Protein AF-A0A356EAH7-F1 (afdb_monomer_lite)

Secondary structure (DSSP, 8-state):
-HHHHHHHHHHHH--STTHHHHHHHHHHHHHHHHHHHHHHHHHHHHHHHHHHHHHHHHHHHHHTT---SSHHHHHS--

Structure (mmCIF, N/CA/C/O backbone):
data_AF-A0A356EAH7-F1
#
_entry.id   AF-A0A356EAH7-F1
#
loop_
_atom_site.group_PDB
_atom_site.id
_atom_site.type_symbol
_atom_site.label_atom_id
_atom_site.label_alt_id
_atom_site.label_comp_id
_atom_site.label_asym_id
_atom_site.label_entity_id
_atom_site.label_seq_id
_atom_site.pdbx_PDB_ins_code
_atom_site.Cartn_x
_atom_site.Cartn_y
_atom_site.Cartn_z
_atom_site.occupancy
_atom_site.B_iso_or_equiv
_atom_site.auth_seq_id
_atom_site.auth_comp_id
_atom_site.auth_asym_id
_atom_site.auth_atom_id
_atom_site.pdbx_PDB_model_num
ATOM 1 N N . THR A 1 1 ? 9.778 3.038 -0.805 1.00 74.69 1 THR A N 1
ATOM 2 C CA . THR A 1 1 ? 9.429 2.908 -2.239 1.00 74.69 1 THR A CA 1
ATOM 3 C C . THR A 1 1 ? 10.336 3.714 -3.158 1.00 74.69 1 THR A C 1
ATOM 5 O O . THR A 1 1 ? 10.889 3.133 -4.081 1.00 74.69 1 THR A O 1
ATOM 8 N N . ILE A 1 2 ? 10.561 5.011 -2.899 1.00 79.31 2 ILE A N 1
ATOM 9 C CA . ILE A 1 2 ? 11.290 5.923 -3.810 1.00 79.31 2 ILE A CA 1
ATOM 10 C C . ILE A 1 2 ? 12.701 5.418 -4.183 1.00 79.31 2 ILE A C 1
ATOM 12 O O . ILE A 1 2 ? 13.028 5.369 -5.362 1.00 79.31 2 ILE A O 1
ATOM 16 N N . ALA A 1 3 ? 13.504 4.952 -3.218 1.00 81.25 3 ALA A N 1
ATOM 17 C CA . ALA A 1 3 ? 14.849 4.421 -3.486 1.00 81.25 3 ALA A CA 1
ATOM 18 C C . ALA A 1 3 ? 14.855 3.146 -4.361 1.00 81.25 3 ALA A C 1
ATOM 20 O O . ALA A 1 3 ? 15.749 2.955 -5.180 1.00 81.25 3 ALA A O 1
ATOM 21 N N . MET A 1 4 ? 13.834 2.294 -4.226 1.00 81.81 4 MET A N 1
ATOM 22 C CA . MET A 1 4 ? 13.699 1.048 -4.993 1.00 81.81 4 MET A CA 1
ATOM 23 C C . MET A 1 4 ? 13.289 1.331 -6.446 1.00 81.81 4 MET A C 1
ATOM 25 O O . MET A 1 4 ? 13.842 0.746 -7.371 1.00 81.81 4 MET A O 1
ATOM 29 N N . VAL A 1 5 ? 12.378 2.293 -6.647 1.00 75.44 5 VAL A N 1
ATOM 30 C CA . VAL A 1 5 ? 11.981 2.777 -7.981 1.00 75.44 5 VAL A CA 1
ATOM 31 C C . VAL A 1 5 ? 13.148 3.493 -8.671 1.00 75.44 5 VAL A C 1
ATOM 33 O O . VAL A 1 5 ? 13.403 3.249 -9.847 1.00 75.44 5 VAL A O 1
ATOM 36 N N . ALA A 1 6 ? 13.916 4.305 -7.936 1.00 78.56 6 ALA A N 1
ATOM 37 C CA . ALA A 1 6 ? 15.098 4.989 -8.462 1.00 78.56 6 ALA A CA 1
ATOM 38 C C . ALA A 1 6 ? 16.195 4.011 -8.930 1.00 78.56 6 ALA A C 1
ATOM 40 O O . ALA A 1 6 ? 16.800 4.231 -9.976 1.00 78.56 6 ALA A O 1
ATOM 41 N N . GLY A 1 7 ? 16.412 2.902 -8.214 1.00 75.19 7 GLY A N 1
ATOM 42 C CA . GLY A 1 7 ? 17.367 1.860 -8.615 1.00 75.19 7 GLY A CA 1
ATOM 43 C C . GLY A 1 7 ? 16.939 1.046 -9.845 1.00 75.19 7 GLY A C 1
ATOM 44 O O . GLY A 1 7 ? 17.790 0.535 -10.569 1.00 75.19 7 GLY A O 1
ATOM 45 N N . MET A 1 8 ? 15.633 0.950 -10.117 1.00 75.12 8 MET A N 1
ATOM 46 C CA . MET A 1 8 ? 15.086 0.255 -11.294 1.00 75.12 8 MET A CA 1
ATOM 47 C C . MET A 1 8 ? 14.922 1.163 -12.519 1.00 75.12 8 MET A C 1
ATOM 49 O O . MET A 1 8 ? 14.781 0.664 -13.634 1.00 75.12 8 MET A O 1
ATOM 53 N N . LEU A 1 9 ? 15.003 2.482 -12.339 1.00 72.19 9 LEU A N 1
ATOM 54 C CA . LEU A 1 9 ? 14.938 3.477 -13.408 1.00 72.19 9 LEU A CA 1
ATOM 55 C C . LEU A 1 9 ? 15.920 3.199 -14.569 1.00 72.19 9 LEU A C 1
ATOM 57 O O . LEU A 1 9 ? 15.465 3.141 -15.712 1.00 72.19 9 LEU A O 1
ATOM 61 N N . PRO A 1 10 ? 17.226 2.930 -14.341 1.00 70.69 10 PRO A N 1
ATOM 62 C CA . PRO A 1 10 ? 18.140 2.597 -15.435 1.00 70.69 10 PRO A CA 1
ATOM 63 C C . PRO A 1 10 ? 17.778 1.283 -16.139 1.00 70.69 10 PRO A C 1
ATOM 65 O O . PRO A 1 10 ? 18.054 1.153 -17.324 1.00 70.69 10 PRO A O 1
ATOM 68 N N . ALA A 1 11 ? 17.116 0.330 -15.472 1.00 65.69 11 ALA A N 1
ATOM 69 C CA . ALA A 1 11 ? 16.686 -0.926 -16.095 1.00 65.69 11 ALA A CA 1
ATOM 70 C C . ALA A 1 11 ? 15.511 -0.746 -17.077 1.00 65.69 11 ALA A C 1
ATOM 72 O O . ALA A 1 11 ? 15.336 -1.578 -17.965 1.00 65.69 11 ALA A O 1
ATOM 73 N N . VAL A 1 12 ? 14.736 0.338 -16.941 1.00 62.94 12 VAL A N 1
ATOM 74 C CA . VAL A 1 12 ? 13.661 0.718 -17.876 1.00 62.94 12 VAL A CA 1
ATOM 75 C C . VAL A 1 12 ? 14.222 1.443 -19.107 1.00 62.94 12 VAL A C 1
ATOM 77 O O . VAL A 1 12 ? 13.718 1.247 -20.209 1.00 62.94 12 VAL A O 1
ATOM 80 N N . PHE A 1 13 ? 15.282 2.244 -18.938 1.00 67.25 13 PHE A N 1
ATOM 81 C CA . PHE A 1 13 ? 15.914 3.011 -20.023 1.00 67.25 13 PHE A CA 1
ATOM 82 C C . PHE A 1 13 ? 17.096 2.297 -20.705 1.00 67.25 13 PHE A C 1
ATOM 84 O O . PHE A 1 13 ? 17.538 2.727 -21.770 1.00 67.25 13 PHE A O 1
ATOM 91 N N . ALA A 1 14 ? 17.621 1.215 -20.122 1.00 64.12 14 ALA A N 1
ATOM 92 C CA . ALA A 1 14 ? 18.726 0.448 -20.691 1.00 64.12 14 ALA A CA 1
ATOM 93 C C . ALA A 1 14 ? 18.279 -0.337 -21.938 1.00 64.12 14 ALA A C 1
ATOM 95 O O . ALA A 1 14 ? 17.740 -1.440 -21.845 1.00 64.12 14 ALA A O 1
ATOM 96 N N . GLY A 1 15 ? 18.536 0.232 -23.117 1.00 62.44 15 GLY A N 1
ATOM 97 C CA . GLY A 1 15 ? 18.399 -0.442 -24.408 1.00 62.44 15 GLY A CA 1
ATOM 98 C C . GLY A 1 15 ? 19.551 -1.420 -24.668 1.00 62.44 15 GLY A C 1
ATOM 99 O O . GLY A 1 15 ? 20.717 -1.088 -24.475 1.00 62.44 15 GLY A O 1
ATOM 100 N N . GLY A 1 16 ? 19.228 -2.639 -25.105 1.00 68.06 16 GLY A N 1
ATOM 101 C CA . GLY A 1 16 ? 20.195 -3.697 -25.417 1.00 68.06 16 GLY A CA 1
ATOM 102 C C . GLY A 1 16 ? 19.506 -5.011 -25.796 1.00 68.06 16 GLY A C 1
ATOM 103 O O . GLY A 1 16 ? 18.291 -5.141 -25.655 1.00 68.06 16 GLY A O 1
ATOM 104 N N . SER A 1 17 ? 20.268 -6.013 -26.242 1.00 60.53 17 SER A N 1
ATOM 105 C CA . SER A 1 17 ? 19.769 -7.296 -26.786 1.00 60.53 17 SER A CA 1
ATOM 106 C C . SER A 1 17 ? 18.935 -8.164 -25.820 1.00 60.53 17 SER A C 1
ATOM 108 O O . SER A 1 17 ? 18.344 -9.149 -26.248 1.00 60.53 17 SER A O 1
ATOM 110 N N . GLY A 1 18 ? 18.824 -7.787 -24.538 1.00 65.94 18 GLY A N 1
ATOM 111 C CA . GLY A 1 18 ? 17.934 -8.398 -23.534 1.00 65.94 18 GLY A CA 1
ATOM 112 C C . GLY A 1 18 ? 16.880 -7.448 -22.941 1.00 65.94 18 GLY A C 1
ATOM 113 O O . GLY A 1 18 ? 16.174 -7.818 -22.000 1.00 65.94 18 GLY A O 1
ATOM 114 N N . ALA A 1 19 ? 16.770 -6.221 -23.457 1.00 65.94 19 ALA A N 1
AT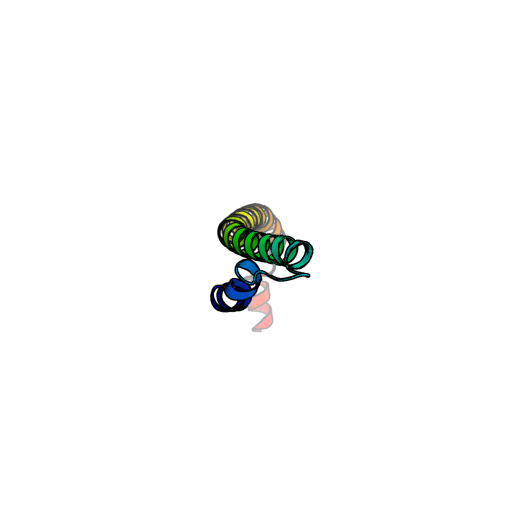OM 115 C CA . ALA A 1 19 ? 15.876 -5.188 -22.929 1.00 65.94 19 ALA A CA 1
ATOM 116 C C . ALA A 1 19 ? 14.392 -5.500 -23.177 1.00 65.94 19 ALA A C 1
ATOM 118 O O . ALA A 1 19 ? 13.558 -5.182 -22.334 1.00 65.94 19 ALA A O 1
ATOM 119 N N . ALA A 1 20 ? 14.074 -6.209 -24.267 1.00 71.94 20 ALA A N 1
ATOM 120 C CA . ALA A 1 20 ? 12.704 -6.584 -24.624 1.00 71.94 20 ALA A CA 1
ATOM 121 C C . ALA A 1 20 ? 11.985 -7.401 -23.531 1.00 71.94 20 ALA A C 1
ATOM 123 O O . ALA A 1 20 ? 10.773 -7.291 -23.386 1.00 71.94 20 ALA A O 1
ATOM 124 N N . PHE A 1 21 ? 12.727 -8.173 -22.726 1.00 70.88 21 PHE A N 1
ATOM 125 C CA . PHE A 1 21 ? 12.167 -8.962 -21.621 1.00 70.88 21 PHE A CA 1
ATOM 126 C C . PHE A 1 21 ? 12.343 -8.304 -20.248 1.00 70.88 21 PHE A C 1
ATOM 128 O O . PHE A 1 21 ? 11.505 -8.474 -19.366 1.00 70.88 21 PHE A O 1
ATOM 135 N N . ARG A 1 22 ? 13.415 -7.530 -20.048 1.00 72.19 22 ARG A N 1
ATOM 136 C CA . ARG A 1 22 ? 13.717 -6.893 -18.755 1.00 72.19 22 ARG A CA 1
ATOM 137 C C . ARG A 1 22 ? 12.893 -5.632 -18.501 1.00 72.19 22 ARG A C 1
ATOM 139 O O . ARG A 1 22 ? 12.466 -5.414 -17.369 1.00 72.19 22 ARG A O 1
ATOM 146 N N . ALA A 1 23 ? 12.626 -4.849 -19.545 1.00 78.00 23 ALA A N 1
ATOM 147 C CA . ALA A 1 23 ? 11.818 -3.638 -19.460 1.00 78.00 23 ALA A CA 1
ATOM 148 C C . ALA A 1 23 ? 10.378 -3.903 -18.968 1.00 78.00 23 ALA A C 1
ATOM 150 O O . ALA A 1 23 ? 9.986 -3.279 -17.980 1.00 78.00 23 ALA A O 1
ATOM 151 N N . PRO A 1 24 ? 9.591 -4.843 -19.541 1.00 82.00 24 PRO A N 1
ATOM 152 C CA . PRO A 1 24 ? 8.225 -5.086 -19.065 1.00 82.00 24 PRO A CA 1
ATOM 153 C C . PRO A 1 24 ? 8.179 -5.640 -17.633 1.00 82.00 24 PRO A C 1
ATOM 155 O O . PRO A 1 24 ? 7.283 -5.284 -16.871 1.00 82.00 24 PRO A O 1
ATOM 158 N N . MET A 1 25 ? 9.166 -6.450 -17.232 1.00 84.94 25 MET A N 1
ATOM 159 C CA . MET A 1 25 ? 9.266 -6.959 -15.858 1.00 84.94 25 MET A CA 1
ATO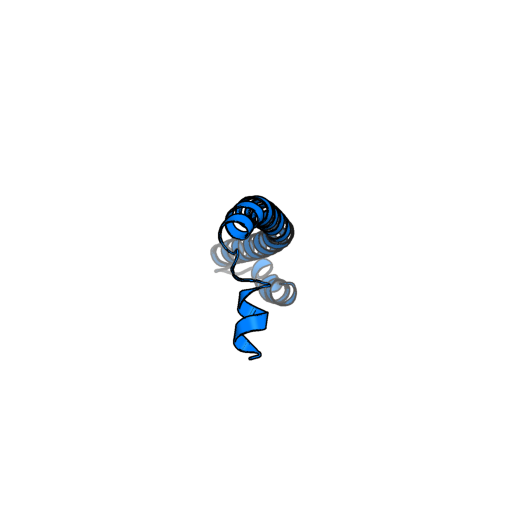M 160 C C . MET A 1 25 ? 9.535 -5.834 -14.849 1.00 84.94 25 MET A C 1
ATOM 162 O O . MET A 1 25 ? 8.895 -5.783 -13.799 1.00 84.94 25 MET A O 1
ATOM 166 N N . ALA A 1 26 ? 10.434 -4.898 -15.172 1.00 83.38 26 ALA A N 1
ATOM 167 C CA . ALA A 1 26 ? 10.718 -3.742 -14.320 1.00 83.38 26 ALA A CA 1
ATOM 168 C C . ALA A 1 26 ? 9.504 -2.804 -14.202 1.00 83.38 26 ALA A C 1
ATOM 170 O O . ALA A 1 26 ? 9.173 -2.354 -13.104 1.00 83.38 26 ALA A O 1
ATOM 171 N N . VAL A 1 27 ? 8.800 -2.558 -15.311 1.00 84.62 27 VAL A N 1
ATOM 172 C CA . VAL A 1 27 ? 7.580 -1.735 -15.323 1.00 84.62 27 VAL A CA 1
ATOM 173 C C . VAL A 1 27 ? 6.484 -2.357 -14.452 1.00 84.62 27 VAL A C 1
ATOM 175 O O . VAL A 1 27 ? 5.893 -1.650 -13.636 1.00 84.62 27 VAL A O 1
ATOM 178 N N . ALA A 1 28 ? 6.259 -3.673 -14.546 1.00 90.19 28 ALA A N 1
ATOM 179 C CA . ALA A 1 28 ? 5.273 -4.370 -13.716 1.00 90.19 28 ALA A CA 1
ATOM 180 C C . ALA A 1 28 ? 5.552 -4.204 -12.210 1.00 90.19 28 ALA A C 1
ATOM 182 O O . ALA A 1 28 ? 4.635 -3.922 -11.436 1.00 90.19 28 ALA A O 1
ATOM 183 N N . VAL A 1 29 ? 6.819 -4.312 -11.796 1.00 89.12 29 VAL A N 1
ATOM 184 C CA . VAL A 1 29 ? 7.223 -4.127 -10.393 1.00 89.12 29 VAL A CA 1
ATOM 185 C C . VAL A 1 29 ? 7.011 -2.683 -9.938 1.00 89.12 29 VAL A C 1
ATOM 187 O O . VAL A 1 29 ? 6.441 -2.464 -8.870 1.00 89.12 29 VAL A O 1
ATOM 190 N N . ILE A 1 30 ? 7.413 -1.691 -10.739 1.00 87.69 30 ILE A N 1
ATOM 191 C CA . ILE A 1 30 ? 7.235 -0.271 -10.395 1.00 87.69 30 ILE A CA 1
ATOM 192 C C . ILE A 1 30 ? 5.746 0.053 -10.218 1.00 87.69 30 ILE A C 1
ATOM 194 O O . ILE A 1 30 ? 5.361 0.628 -9.198 1.00 87.69 30 ILE A O 1
ATOM 198 N N . CYS A 1 31 ? 4.899 -0.371 -11.158 1.00 90.56 31 CYS A N 1
ATOM 199 C CA . CYS A 1 31 ? 3.453 -0.188 -11.058 1.00 90.56 31 CYS A CA 1
ATOM 200 C C . CYS A 1 31 ? 2.871 -0.893 -9.825 1.00 90.56 31 CYS A C 1
ATOM 202 O O . CYS A 1 31 ? 2.090 -0.282 -9.097 1.00 90.56 31 CYS A O 1
ATOM 204 N N . GLY A 1 32 ? 3.285 -2.133 -9.544 1.00 92.12 32 GLY A N 1
ATOM 205 C CA . GLY A 1 32 ? 2.835 -2.889 -8.373 1.00 92.12 32 GLY A CA 1
ATOM 206 C C . GLY A 1 32 ? 3.218 -2.231 -7.047 1.00 92.12 32 GLY A C 1
ATOM 207 O O . GLY A 1 32 ? 2.399 -2.152 -6.134 1.00 92.12 32 GLY A O 1
ATOM 208 N N . LEU A 1 33 ? 4.433 -1.689 -6.946 1.00 92.50 33 LEU A N 1
ATOM 209 C CA . LEU A 1 33 ? 4.899 -0.991 -5.746 1.00 92.50 33 LEU A CA 1
ATOM 210 C C . LEU A 1 33 ? 4.157 0.331 -5.519 1.00 92.50 33 LEU A C 1
ATOM 212 O O . LEU A 1 33 ? 3.799 0.651 -4.381 1.00 92.50 33 LEU A O 1
ATOM 216 N N . ILE A 1 34 ? 3.908 1.093 -6.587 1.00 92.62 34 ILE A N 1
ATOM 217 C CA . ILE A 1 34 ? 3.115 2.327 -6.514 1.00 92.62 34 ILE A CA 1
ATOM 218 C C . ILE A 1 34 ? 1.683 1.986 -6.097 1.00 92.62 34 ILE A C 1
ATOM 220 O O . ILE A 1 34 ? 1.184 2.548 -5.122 1.00 92.62 34 ILE A O 1
ATOM 224 N N . ALA A 1 35 ? 1.059 1.014 -6.768 1.00 94.75 35 ALA A N 1
ATOM 225 C CA . ALA A 1 35 ? -0.289 0.557 -6.453 1.00 94.75 35 ALA A CA 1
ATOM 226 C C . ALA A 1 35 ? -0.395 0.045 -5.012 1.00 94.75 35 ALA A C 1
ATOM 228 O O . ALA A 1 35 ? -1.321 0.430 -4.315 1.00 94.75 35 ALA A O 1
ATOM 229 N N . SER A 1 36 ? 0.568 -0.739 -4.520 1.00 94.75 36 SER A N 1
ATOM 230 C CA . SER A 1 36 ? 0.573 -1.230 -3.135 1.00 94.75 36 SER A CA 1
ATOM 231 C C . SER A 1 36 ? 0.718 -0.102 -2.114 1.00 94.75 36 SER A C 1
ATOM 233 O O . SER A 1 36 ? 0.135 -0.180 -1.034 1.00 94.75 36 SER A O 1
ATOM 235 N N . THR A 1 37 ? 1.481 0.944 -2.439 1.00 94.38 37 THR A N 1
ATOM 236 C CA . THR A 1 37 ? 1.645 2.107 -1.555 1.00 94.38 37 THR A CA 1
ATOM 237 C C . THR A 1 37 ? 0.340 2.902 -1.479 1.00 94.38 37 THR A C 1
ATO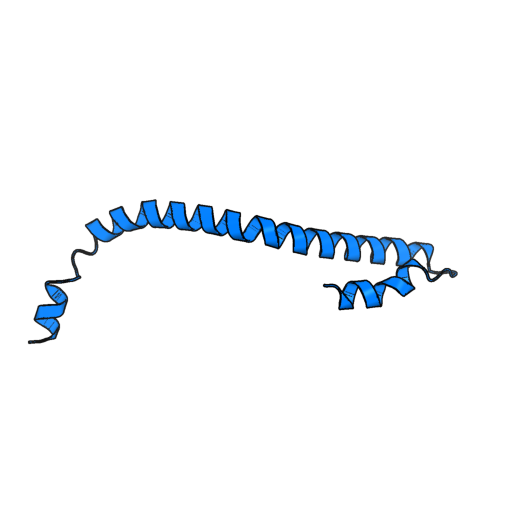M 239 O O . THR A 1 37 ? -0.131 3.210 -0.386 1.00 94.38 37 THR A O 1
ATOM 242 N N . LEU A 1 38 ? -0.270 3.186 -2.634 1.00 96.00 38 LEU A N 1
ATOM 243 C CA . LEU A 1 38 ? -1.555 3.886 -2.712 1.00 96.00 38 LEU A CA 1
ATOM 244 C C . LEU A 1 38 ? -2.680 3.072 -2.073 1.00 96.00 38 LEU A C 1
ATOM 246 O O . LEU A 1 38 ? -3.478 3.612 -1.311 1.00 96.00 38 LEU A O 1
ATOM 250 N N . LEU A 1 39 ? -2.707 1.765 -2.341 1.00 96.75 39 LEU A N 1
ATOM 251 C CA . LEU A 1 39 ? -3.670 0.852 -1.754 1.00 96.75 39 LEU A CA 1
ATOM 252 C C . LEU A 1 39 ? -3.531 0.858 -0.239 1.00 96.75 39 LEU A C 1
ATOM 254 O O . LEU A 1 39 ? -4.539 1.026 0.416 1.00 96.75 39 LEU A O 1
ATOM 258 N N . SER A 1 40 ? -2.322 0.764 0.324 1.00 96.06 40 SER A N 1
AT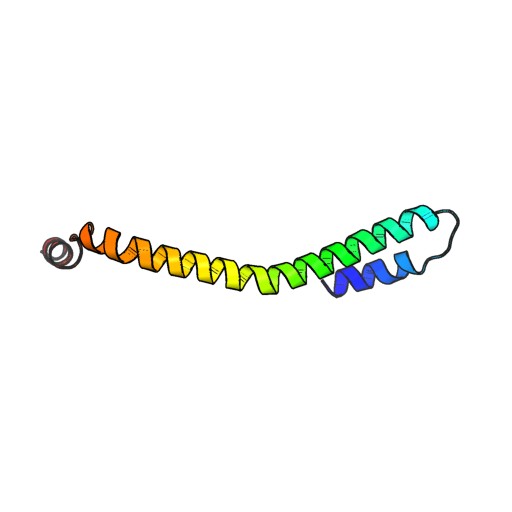OM 259 C CA . SER A 1 40 ? -2.122 0.810 1.780 1.00 96.06 40 SER A CA 1
ATOM 260 C C . SER A 1 40 ? -2.643 2.110 2.406 1.00 96.06 40 SER A C 1
ATOM 262 O O . SER A 1 40 ? -3.381 2.061 3.388 1.00 96.06 40 SER A O 1
ATOM 264 N N . LEU A 1 41 ? -2.353 3.267 1.797 1.00 95.75 41 LEU A N 1
ATOM 265 C CA . LEU A 1 41 ? -2.841 4.567 2.278 1.00 95.75 41 LEU A CA 1
ATOM 266 C C . LEU A 1 41 ? -4.372 4.637 2.380 1.00 95.75 41 LEU A C 1
ATOM 268 O O . LEU A 1 41 ? -4.887 5.278 3.291 1.00 95.75 41 LEU A O 1
ATOM 272 N N . ILE A 1 42 ? -5.089 3.980 1.465 1.00 96.75 42 ILE A N 1
ATOM 273 C CA . ILE A 1 42 ? -6.560 3.936 1.448 1.00 96.75 42 ILE A CA 1
ATOM 274 C C . ILE A 1 42 ? -7.098 2.747 2.260 1.00 96.75 42 ILE A C 1
ATOM 276 O O . ILE A 1 42 ? -8.138 2.837 2.901 1.00 96.75 42 ILE A O 1
ATOM 280 N N . PHE A 1 43 ? -6.397 1.621 2.262 1.00 96.88 43 PHE A N 1
ATOM 281 C CA . PHE A 1 43 ? -6.825 0.371 2.880 1.00 96.88 43 PHE A CA 1
ATOM 282 C C . PHE A 1 43 ? -6.748 0.440 4.403 1.00 96.88 43 PHE A C 1
ATOM 284 O O . PHE A 1 43 ? -7.671 -0.003 5.078 1.00 96.88 43 PHE A O 1
ATOM 291 N N . VAL A 1 44 ? -5.689 1.043 4.951 1.00 96.50 44 VAL A N 1
ATOM 292 C CA . VAL A 1 44 ? -5.525 1.225 6.401 1.00 96.50 44 VAL A CA 1
ATOM 293 C C . VAL A 1 44 ? -6.724 1.945 7.047 1.00 96.50 44 VAL A C 1
ATOM 295 O O . VAL A 1 44 ? -7.273 1.383 7.996 1.00 96.50 44 VAL A O 1
ATOM 298 N N . PRO A 1 45 ? -7.196 3.120 6.573 1.00 93.94 45 PRO A N 1
ATOM 299 C CA . PRO A 1 45 ? -8.350 3.786 7.181 1.00 93.94 45 PRO A CA 1
ATOM 300 C C . PRO A 1 45 ? -9.658 3.007 6.996 1.00 93.94 45 PRO A C 1
ATOM 302 O O . PRO A 1 45 ? -10.497 3.015 7.893 1.00 93.94 45 PRO A O 1
ATOM 305 N N . VAL A 1 46 ? -9.826 2.288 5.882 1.00 96.31 46 VAL A N 1
ATOM 306 C CA . VAL A 1 46 ? -11.002 1.429 5.661 1.00 96.31 46 VAL A CA 1
ATOM 307 C C . VAL A 1 46 ? -11.040 0.288 6.675 1.00 96.31 46 VAL A C 1
ATOM 309 O O . VAL A 1 46 ? -12.066 0.063 7.313 1.00 96.31 46 VAL A O 1
ATOM 312 N N . VAL A 1 47 ? -9.919 -0.409 6.869 1.00 97.00 47 VAL A N 1
ATOM 313 C CA . VAL A 1 47 ? -9.818 -1.485 7.865 1.00 97.00 47 VAL A CA 1
ATOM 314 C C . VAL A 1 47 ? -10.014 -0.944 9.276 1.00 97.00 47 VAL A C 1
ATOM 316 O O . VAL A 1 47 ? -10.685 -1.588 10.079 1.00 97.00 47 VAL A O 1
ATOM 319 N N . TYR A 1 48 ? -9.472 0.240 9.573 1.00 95.25 48 TYR A N 1
ATOM 320 C CA . TYR A 1 48 ? -9.697 0.895 10.857 1.00 95.25 48 TYR A CA 1
ATOM 321 C C . TYR A 1 48 ? -11.186 1.171 11.095 1.00 95.25 48 TYR A C 1
ATOM 323 O O . TYR A 1 48 ? -11.693 0.792 12.143 1.00 95.25 48 TYR A O 1
ATOM 331 N N . SER A 1 49 ? -11.898 1.735 10.113 1.00 95.25 49 SER A N 1
ATOM 332 C CA . SER A 1 49 ? -13.348 1.966 10.208 1.00 95.25 49 SER A CA 1
ATOM 333 C C . SER A 1 49 ? -14.108 0.669 10.489 1.00 95.25 49 SER A C 1
ATOM 335 O O . SER A 1 49 ? -14.914 0.621 11.407 1.00 95.25 49 SER A O 1
ATOM 337 N N . ILE A 1 50 ? -13.797 -0.409 9.761 1.00 95.12 50 ILE A N 1
ATOM 338 C CA . ILE A 1 50 ? -14.446 -1.716 9.956 1.00 95.12 50 ILE A CA 1
ATOM 339 C C . ILE A 1 50 ? -14.191 -2.255 11.370 1.00 95.12 50 ILE A C 1
ATOM 341 O O . ILE A 1 50 ? -15.080 -2.837 11.990 1.00 95.12 50 ILE A O 1
ATOM 345 N N . MET A 1 51 ? -12.966 -2.104 11.876 1.00 94.75 51 MET A N 1
ATOM 346 C CA . MET A 1 51 ? -12.607 -2.593 13.203 1.00 94.75 51 MET A CA 1
ATOM 347 C C . MET A 1 51 ? -13.229 -1.748 14.318 1.00 94.75 51 MET A C 1
ATOM 349 O O . MET A 1 51 ? -13.614 -2.311 15.342 1.00 94.75 51 MET A O 1
ATOM 353 N N . ASP A 1 52 ? -13.366 -0.438 14.113 1.00 92.12 52 ASP A N 1
ATOM 354 C CA . ASP A 1 52 ? -14.060 0.466 15.033 1.00 92.12 52 ASP A CA 1
ATOM 355 C C . ASP A 1 52 ? -15.559 0.134 15.102 1.00 92.12 52 ASP A C 1
ATOM 357 O O . ASP A 1 52 ? -16.095 -0.082 16.191 1.00 92.12 52 ASP A O 1
ATOM 361 N N . ASP A 1 53 ? -16.200 -0.079 13.948 1.00 90.88 53 ASP A N 1
ATOM 362 C CA . ASP A 1 53 ? -17.595 -0.530 13.858 1.00 90.88 53 ASP A CA 1
ATOM 363 C C . ASP A 1 53 ? -17.795 -1.884 14.567 1.00 90.88 53 ASP A C 1
ATOM 365 O O . ASP A 1 53 ? -18.760 -2.095 15.314 1.00 90.88 53 ASP A O 1
ATOM 369 N N . LEU A 1 54 ? -16.852 -2.814 14.378 1.00 91.50 54 LEU A N 1
ATOM 370 C CA . LEU A 1 54 ? -16.874 -4.122 15.031 1.00 91.50 54 LEU A CA 1
ATOM 371 C C . LEU A 1 54 ? -16.688 -4.000 16.548 1.00 91.50 54 LEU A C 1
ATOM 373 O O . LEU A 1 54 ? -17.389 -4.671 17.313 1.00 91.50 54 LEU A O 1
ATOM 377 N N . HIS A 1 55 ? -15.775 -3.138 16.997 1.00 88.12 55 HIS A N 1
ATOM 378 C CA . HIS A 1 55 ? -15.553 -2.875 18.413 1.00 88.12 55 HIS A CA 1
ATOM 379 C C . HIS A 1 55 ? -16.797 -2.248 19.047 1.00 88.12 55 HIS A C 1
ATOM 381 O O . HIS A 1 55 ? -17.237 -2.727 20.091 1.00 88.12 55 HIS A O 1
ATOM 387 N N . GLN A 1 56 ? -17.438 -1.273 18.401 1.00 86.62 56 GLN A N 1
ATOM 388 C CA . GLN A 1 56 ? -18.673 -0.665 18.896 1.00 86.62 56 GLN A CA 1
ATOM 389 C C . GLN A 1 56 ? -19.846 -1.657 18.946 1.00 86.62 56 GLN A C 1
ATOM 391 O O . GLN A 1 56 ? -20.742 -1.504 19.777 1.00 86.62 56 GLN A O 1
ATOM 396 N N . TRP A 1 57 ? -19.850 -2.698 18.113 1.00 85.50 57 TRP A N 1
ATOM 397 C CA . TRP A 1 57 ? -20.862 -3.755 18.171 1.00 85.50 57 TRP A CA 1
ATOM 398 C C . TRP A 1 57 ? -20.584 -4.802 19.261 1.00 85.50 57 TRP A C 1
ATOM 400 O O . TRP A 1 57 ? -21.509 -5.261 19.944 1.00 85.50 57 TRP A O 1
ATOM 410 N N . ILE A 1 58 ? -19.315 -5.172 19.459 1.00 84.81 58 ILE A N 1
ATOM 411 C CA . ILE A 1 58 ? -18.902 -6.196 20.429 1.00 84.81 58 ILE A CA 1
ATOM 412 C C . ILE A 1 58 ? -18.804 -5.623 21.850 1.00 84.81 58 ILE A C 1
ATOM 414 O O . ILE A 1 58 ? -19.266 -6.273 22.787 1.00 84.81 58 ILE A O 1
ATOM 418 N N . ALA A 1 59 ? -18.280 -4.407 22.029 1.00 82.75 59 ALA A N 1
ATOM 419 C CA . ALA A 1 59 ? -18.125 -3.737 23.323 1.00 82.75 59 ALA A CA 1
ATOM 420 C C . ALA A 1 59 ? -19.409 -3.702 24.172 1.00 82.75 59 ALA A C 1
ATOM 422 O O . ALA A 1 59 ? -19.340 -4.106 25.329 1.00 82.75 59 ALA A O 1
ATOM 423 N N . PRO A 1 60 ? -20.599 -3.321 23.664 1.00 78.50 60 PRO A N 1
ATOM 424 C CA . PRO A 1 60 ? -21.820 -3.316 24.470 1.00 78.50 60 PRO A CA 1
ATOM 425 C C . PRO A 1 60 ? -22.320 -4.728 24.803 1.00 78.50 60 PRO A C 1
ATOM 427 O O . PRO A 1 60 ? -23.001 -4.913 25.812 1.00 78.50 60 PRO A O 1
ATOM 430 N N . LYS A 1 61 ? -22.001 -5.738 23.982 1.00 75.06 61 LYS A N 1
ATOM 431 C CA . LYS A 1 61 ? -22.322 -7.141 24.286 1.00 75.06 61 LYS A CA 1
ATOM 432 C C . LYS A 1 61 ? -21.369 -7.727 25.322 1.00 75.06 61 LYS A C 1
ATOM 434 O O . LYS A 1 61 ? -21.822 -8.449 26.205 1.00 75.06 61 LYS A O 1
ATOM 439 N N . LEU A 1 62 ? -20.085 -7.388 25.245 1.00 74.06 62 LEU A N 1
ATOM 440 C CA . LEU A 1 62 ? -19.075 -7.829 26.202 1.00 74.06 62 LEU A CA 1
ATOM 441 C C . LEU A 1 62 ? -19.210 -7.087 27.536 1.00 74.06 62 LEU A C 1
ATOM 443 O O . LEU A 1 62 ? -19.121 -7.719 28.576 1.00 74.06 62 LEU A O 1
ATOM 447 N N . ALA A 1 63 ? -19.545 -5.794 27.531 1.00 68.62 63 ALA A N 1
ATOM 448 C CA . ALA A 1 63 ? -19.834 -5.014 28.739 1.00 68.62 63 ALA A CA 1
ATOM 449 C C . ALA A 1 63 ? -21.038 -5.563 29.524 1.00 68.62 63 ALA A C 1
ATOM 451 O O . ALA A 1 63 ? -21.097 -5.428 30.741 1.00 68.62 63 ALA A O 1
ATOM 452 N N . LYS A 1 64 ? -21.985 -6.225 28.844 1.00 67.31 64 LYS A N 1
ATOM 453 C CA . LYS A 1 64 ? -23.099 -6.933 29.494 1.00 67.31 64 LYS A CA 1
ATOM 454 C C . LYS A 1 64 ? -22.701 -8.270 30.128 1.00 67.31 64 LYS A C 1
ATOM 456 O O . LYS A 1 64 ? -23.450 -8.760 30.965 1.00 67.31 64 LYS A O 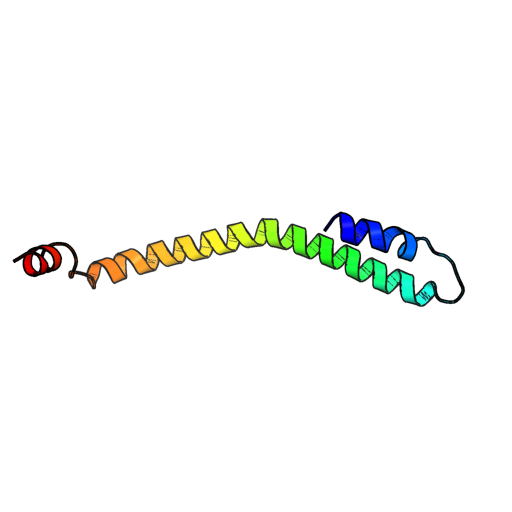1
ATOM 461 N N . LEU A 1 65 ? -21.577 -8.868 29.727 1.00 65.88 65 LEU A N 1
ATOM 462 C CA . LEU A 1 65 ? -21.104 -10.169 30.223 1.00 65.88 65 LEU A CA 1
ATOM 463 C C . LEU A 1 65 ? -19.920 -10.033 31.192 1.00 65.88 65 LEU A C 1
ATOM 465 O O . LEU A 1 65 ? -19.777 -10.839 32.106 1.00 65.88 65 LEU A O 1
ATOM 469 N N . THR A 1 66 ? -19.110 -8.986 31.043 1.00 60.38 66 THR A N 1
ATOM 470 C CA . THR A 1 66 ? -18.024 -8.617 31.953 1.00 60.38 66 THR A CA 1
ATOM 471 C C . THR A 1 66 ? -18.568 -7.704 33.050 1.00 60.38 66 THR A C 1
ATOM 473 O O . THR A 1 66 ? -18.132 -6.574 33.236 1.00 60.38 66 THR A O 1
ATOM 476 N N . SER A 1 67 ? -19.517 -8.212 33.832 1.00 58.50 67 SER A N 1
ATOM 477 C CA . SER A 1 67 ? -19.882 -7.651 35.139 1.00 58.50 67 SER A CA 1
ATOM 478 C C . SER A 1 67 ? -18.820 -7.936 36.223 1.00 58.50 67 SER A C 1
ATOM 480 O O . SER A 1 67 ? -19.132 -7.900 37.406 1.00 58.50 67 SER A O 1
ATOM 482 N N . VAL A 1 68 ? -17.568 -8.209 35.830 1.00 64.12 68 VAL A N 1
ATOM 483 C CA . VAL A 1 68 ? -16.411 -8.538 36.693 1.00 64.12 68 VAL A CA 1
ATOM 484 C C . VAL A 1 68 ? -15.454 -7.337 36.779 1.00 64.12 68 VAL A C 1
ATOM 486 O O . VAL A 1 68 ? -14.235 -7.466 36.743 1.00 64.12 68 VAL A O 1
ATOM 489 N N . THR A 1 69 ? -15.954 -6.099 36.795 1.00 70.06 69 THR A N 1
ATOM 490 C CA . THR A 1 69 ? -15.087 -4.913 36.955 1.00 70.06 69 THR A CA 1
ATOM 491 C C . THR A 1 69 ? -15.824 -3.793 37.677 1.00 70.06 69 THR A C 1
ATOM 493 O O . THR A 1 69 ? -16.394 -2.892 37.077 1.00 70.06 69 THR A O 1
ATOM 496 N N . ALA A 1 70 ? -15.833 -3.927 38.999 1.00 60.88 70 ALA A N 1
ATOM 497 C CA . ALA A 1 70 ? -15.835 -2.883 40.029 1.00 60.88 70 ALA A CA 1
ATOM 498 C C . ALA A 1 70 ? -15.869 -3.618 41.380 1.00 60.88 70 ALA A C 1
ATOM 500 O O . ALA A 1 70 ? -14.956 -3.480 42.184 1.00 60.88 70 ALA A O 1
ATOM 501 N N . ALA A 1 71 ? -16.836 -4.531 41.532 1.00 63.12 71 ALA A N 1
ATOM 502 C CA . ALA A 1 71 ? -17.040 -5.340 42.736 1.00 63.12 71 ALA A CA 1
ATOM 503 C C . ALA A 1 71 ? -15.971 -6.435 42.959 1.00 63.12 71 ALA A C 1
ATOM 505 O O . ALA A 1 71 ? -15.626 -6.725 44.101 1.00 63.12 71 ALA A O 1
ATOM 506 N N . ASP A 1 72 ? -15.408 -7.022 41.894 1.00 64.62 72 ASP A N 1
ATOM 507 C CA . ASP A 1 72 ? -14.335 -8.030 42.015 1.00 64.62 72 ASP A CA 1
ATOM 508 C C . ASP A 1 72 ? -12.948 -7.417 42.271 1.00 64.62 72 ASP A C 1
ATOM 510 O O . ASP A 1 72 ? -12.075 -8.076 42.832 1.00 64.62 72 ASP A O 1
ATOM 514 N N . ARG A 1 73 ? -12.748 -6.136 41.923 1.00 66.50 73 ARG A N 1
ATOM 515 C CA . ARG A 1 73 ? -11.508 -5.398 42.221 1.00 66.50 73 ARG A CA 1
ATOM 516 C C . ARG A 1 73 ? -11.403 -5.078 43.714 1.00 66.50 73 ARG A C 1
ATOM 518 O O . ARG A 1 73 ? -10.324 -5.181 44.276 1.00 66.50 73 ARG A O 1
ATOM 525 N N . GLU A 1 74 ? -12.538 -4.778 44.344 1.00 67.38 74 GLU A N 1
ATOM 526 C CA . GLU A 1 74 ? -12.643 -4.488 45.778 1.00 67.38 74 GLU A CA 1
ATOM 527 C C . GLU A 1 74 ? -12.424 -5.742 46.646 1.00 67.38 74 GLU A C 1
ATOM 529 O O . GLU A 1 74 ? -11.817 -5.650 47.703 1.00 67.38 74 GLU A O 1
ATOM 534 N N . ARG A 1 75 ? -12.816 -6.941 46.182 1.00 64.81 75 ARG A N 1
ATOM 535 C CA . ARG A 1 75 ? -12.535 -8.217 46.882 1.00 64.81 75 ARG A CA 1
ATOM 536 C C . ARG A 1 75 ? -11.098 -8.715 46.741 1.00 64.81 75 ARG A C 1
ATOM 538 O O . ARG A 1 75 ? -10.678 -9.528 47.552 1.00 64.81 75 ARG A O 1
ATOM 545 N N . ALA A 1 76 ? -10.372 -8.280 45.713 1.00 63.47 76 ALA A N 1
ATOM 546 C CA . ALA A 1 76 ? -8.956 -8.607 45.546 1.00 63.47 76 ALA A CA 1
ATOM 547 C C . ALA A 1 76 ? -8.040 -7.701 46.393 1.00 63.47 76 ALA A C 1
ATOM 549 O O . ALA A 1 76 ? -6.862 -8.012 46.554 1.00 63.47 76 ALA A O 1
ATOM 550 N N . GLU A 1 77 ? -8.575 -6.588 46.909 1.00 67.94 77 GLU A N 1
ATOM 551 C CA . GLU 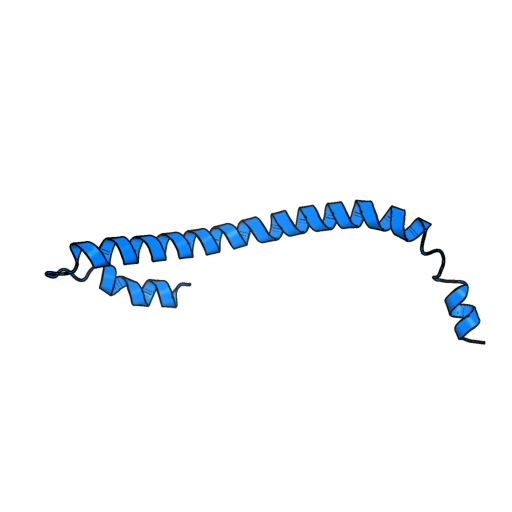A 1 77 ? -7.874 -5.634 47.778 1.00 67.94 77 GLU A CA 1
ATOM 552 C C . GLU A 1 77 ? -8.137 -5.882 49.287 1.00 67.94 77 GLU A C 1
ATOM 554 O O . GLU A 1 77 ? -7.634 -5.113 50.107 1.00 67.94 77 GLU A O 1
ATOM 559 N N . ILE A 1 78 ? -8.874 -6.947 49.664 1.00 56.78 78 ILE A N 1
ATOM 560 C CA . ILE A 1 78 ? -9.143 -7.364 51.063 1.00 56.78 78 ILE A CA 1
ATOM 561 C C . ILE A 1 78 ? -8.358 -8.627 51.427 1.00 56.78 78 ILE A C 1
ATOM 563 O O . ILE A 1 78 ? -8.441 -9.616 50.664 1.00 56.78 78 ILE A O 1
#

Foldseek 3Di:
DVVVLVVCVCLLVDDDPCSVPSNVVSVVVNVVVVCVVVCCVVVVVVVVVVVVVVCVVVVVVVVVVCPVPDVVVVVVVD

pLDDT: mean 79.44, std 12.6, range [56.78, 97.0]

Sequence (78 aa):
TIAMVAGMLPAVFAGGSGAAFRAPMAVAVICGLIASTLLSLIFVPVVYSIMDDLHQWIAPKLAKLTSVTAADRERAEI

Radius of gyration: 26.22 Å; chains: 1; bounding box: 43×16×78 Å